Protein AF-A0A938VFS0-F1 (afdb_monomer_lite)

Structure (mmCIF, N/CA/C/O backbone):
data_AF-A0A938VFS0-F1
#
_entry.id   AF-A0A938VFS0-F1
#
loop_
_atom_site.group_PDB
_atom_site.id
_atom_site.type_symbol
_atom_site.label_atom_id
_atom_site.label_alt_id
_atom_site.label_comp_id
_atom_site.label_asym_id
_atom_site.label_entity_id
_atom_site.label_seq_id
_atom_site.pdbx_PDB_ins_code
_atom_site.Cartn_x
_atom_site.Cartn_y
_atom_site.Cartn_z
_atom_site.occupancy
_atom_site.B_iso_or_equiv
_atom_site.auth_seq_id
_atom_site.auth_comp_id
_atom_site.au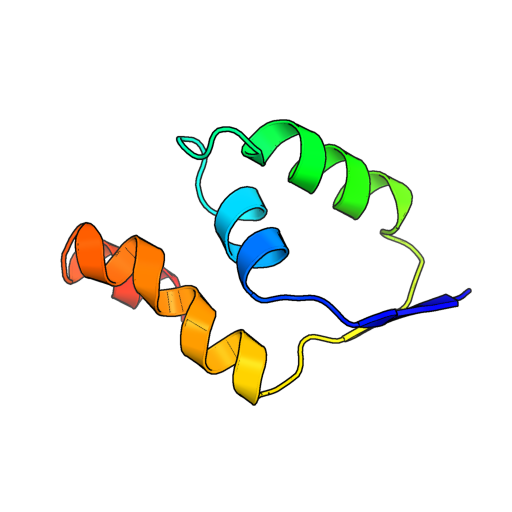th_asym_id
_atom_site.auth_atom_id
_atom_site.pdbx_PDB_model_num
ATOM 1 N N . MET A 1 1 ? -10.274 -1.905 18.204 1.00 78.00 1 MET A N 1
ATOM 2 C CA . MET A 1 1 ? -10.262 -2.503 16.862 1.00 78.00 1 MET A CA 1
ATOM 3 C C . MET A 1 1 ? -11.072 -1.586 15.979 1.00 78.00 1 MET A C 1
ATOM 5 O O . MET A 1 1 ? -12.244 -1.375 16.277 1.00 78.00 1 MET A O 1
ATOM 9 N N . ALA A 1 2 ? -10.416 -0.945 15.023 1.00 92.94 2 ALA A N 1
ATOM 10 C CA . ALA A 1 2 ? -11.045 -0.050 14.062 1.00 92.94 2 ALA A CA 1
ATOM 11 C C . ALA A 1 2 ? -11.163 -0.738 12.695 1.00 92.94 2 ALA A C 1
ATOM 13 O O . ALA A 1 2 ? -10.403 -1.658 12.396 1.00 92.94 2 ALA A O 1
ATOM 14 N N . LEU A 1 3 ? -12.108 -0.272 11.879 1.00 97.12 3 LEU A N 1
ATOM 15 C CA . LEU A 1 3 ? -12.163 -0.576 10.453 1.00 97.12 3 LEU A CA 1
ATOM 16 C C . LEU A 1 3 ? -11.414 0.527 9.703 1.00 97.12 3 LEU A C 1
ATOM 18 O O . LEU A 1 3 ? -11.753 1.704 9.841 1.00 97.12 3 LEU A O 1
ATOM 22 N N . ILE A 1 4 ? -10.420 0.151 8.905 1.00 97.62 4 ILE A N 1
ATOM 23 C CA . ILE A 1 4 ? -9.626 1.066 8.086 1.00 97.62 4 ILE A CA 1
ATOM 24 C C . ILE A 1 4 ? -9.857 0.709 6.626 1.00 97.62 4 ILE A C 1
ATOM 26 O O . ILE A 1 4 ? -9.547 -0.393 6.176 1.00 97.62 4 ILE A O 1
ATOM 30 N N 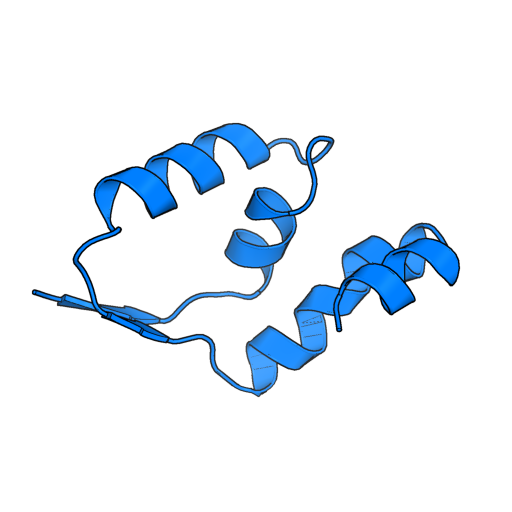. VAL A 1 5 ? -10.400 1.667 5.882 1.00 97.12 5 VAL A N 1
ATOM 31 C CA . VAL A 1 5 ? -10.598 1.542 4.440 1.00 97.12 5 VAL A CA 1
ATOM 32 C C . VAL A 1 5 ? -9.353 2.070 3.739 1.00 97.12 5 VAL A C 1
ATOM 34 O O . VAL A 1 5 ? -8.977 3.227 3.920 1.00 97.12 5 VAL A O 1
ATOM 37 N N . LEU A 1 6 ? -8.701 1.209 2.968 1.00 96.44 6 LEU A N 1
ATOM 38 C CA . LEU A 1 6 ? -7.464 1.511 2.262 1.00 96.44 6 LEU A CA 1
ATOM 39 C C . LEU A 1 6 ? -7.748 2.184 0.918 1.00 96.44 6 LEU A C 1
ATOM 41 O O . LEU A 1 6 ? -8.607 1.740 0.157 1.00 96.44 6 LEU A O 1
ATOM 45 N N . ASP A 1 7 ? -6.957 3.207 0.608 1.00 95.44 7 ASP A N 1
ATOM 46 C CA . ASP A 1 7 ? -6.806 3.719 -0.751 1.00 95.44 7 ASP A CA 1
ATOM 47 C C . ASP A 1 7 ? -5.771 2.881 -1.527 1.00 95.44 7 ASP A C 1
ATOM 49 O O . ASP A 1 7 ? -4.891 2.239 -0.939 1.00 95.44 7 ASP A O 1
ATOM 53 N N . ALA A 1 8 ? -5.852 2.896 -2.858 1.00 93.50 8 ALA A N 1
ATOM 54 C CA . ALA A 1 8 ? -4.905 2.201 -3.721 1.00 93.50 8 ALA A CA 1
ATOM 55 C C . ALA A 1 8 ? -3.469 2.706 -3.525 1.00 93.50 8 ALA A C 1
ATOM 57 O O . ALA A 1 8 ? -2.527 1.910 -3.536 1.00 93.50 8 ALA A O 1
ATOM 58 N N . ASN A 1 9 ? -3.293 4.014 -3.305 1.00 92.88 9 ASN A N 1
ATOM 59 C CA . ASN A 1 9 ? -1.982 4.641 -3.157 1.00 92.88 9 ASN A CA 1
ATOM 60 C C . ASN A 1 9 ? -1.190 4.086 -1.961 1.00 92.88 9 ASN A C 1
ATOM 62 O O . ASN A 1 9 ? 0.016 3.875 -2.075 1.00 92.88 9 ASN A O 1
ATOM 66 N N . ALA A 1 10 ? -1.862 3.757 -0.856 1.00 94.56 10 ALA A N 1
ATOM 67 C CA . ALA A 1 10 ? -1.241 3.224 0.347 1.00 94.56 10 ALA A CA 1
ATOM 68 C C . ALA A 1 10 ? -0.715 1.807 0.095 1.00 94.56 10 ALA A C 1
ATOM 70 O O . ALA A 1 10 ? 0.386 1.460 0.521 1.00 94.56 10 ALA A O 1
ATOM 71 N N . VAL A 1 11 ? -1.474 1.006 -0.659 1.00 93.81 11 VAL A N 1
ATOM 72 C CA . VAL A 1 11 ? -1.068 -0.341 -1.079 1.00 93.81 11 VAL A CA 1
ATOM 73 C C . VAL A 1 11 ? 0.077 -0.278 -2.090 1.00 93.81 11 VAL A C 1
ATOM 75 O O . VAL A 1 11 ? 1.030 -1.050 -1.982 1.00 93.81 11 VAL A O 1
ATOM 78 N N . ILE A 1 12 ? 0.017 0.646 -3.053 1.00 91.69 12 ILE A N 1
ATOM 79 C CA . ILE A 1 12 ? 1.078 0.849 -4.049 1.00 91.69 12 ILE A CA 1
ATOM 80 C C . ILE A 1 12 ? 2.382 1.249 -3.354 1.00 91.69 12 ILE A C 1
ATOM 82 O O . ILE A 1 12 ? 3.388 0.568 -3.546 1.00 91.69 12 ILE A O 1
ATOM 86 N N . ALA A 1 13 ? 2.354 2.267 -2.489 1.00 92.75 13 ALA A N 1
ATOM 87 C CA . ALA 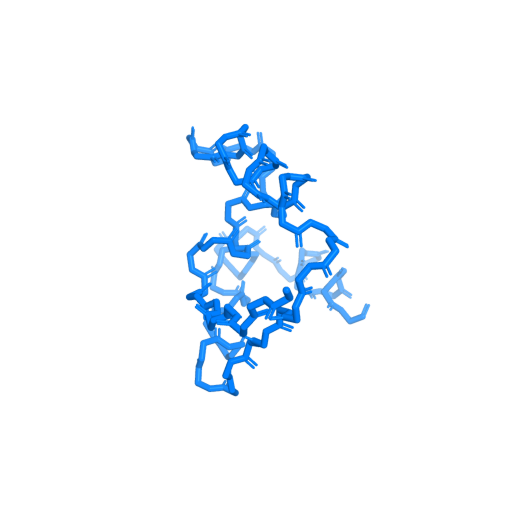A 1 13 ? 3.522 2.707 -1.734 1.00 92.75 13 ALA A CA 1
ATOM 88 C C . ALA A 1 13 ? 4.072 1.589 -0.835 1.00 92.75 13 ALA A C 1
ATOM 90 O O . ALA A 1 13 ? 5.279 1.365 -0.785 1.00 92.75 13 ALA A O 1
ATOM 91 N N . PHE A 1 14 ? 3.202 0.815 -0.177 1.00 93.50 14 PHE A N 1
ATOM 92 C CA . PHE A 1 14 ? 3.627 -0.333 0.626 1.00 93.50 14 PHE A CA 1
ATOM 93 C C . PHE A 1 14 ? 4.358 -1.404 -0.202 1.00 93.50 14 PHE A C 1
ATOM 95 O O . PHE A 1 14 ? 5.333 -1.987 0.272 1.00 93.50 14 PHE A O 1
ATOM 102 N N . ARG A 1 15 ? 3.918 -1.673 -1.439 1.00 89.50 15 ARG A N 1
ATOM 103 C CA . ARG A 1 15 ? 4.505 -2.714 -2.304 1.00 89.50 15 ARG A CA 1
ATOM 104 C C . ARG A 1 15 ? 5.714 -2.250 -3.113 1.00 89.50 15 ARG A C 1
ATOM 106 O O . ARG A 1 15 ? 6.505 -3.091 -3.539 1.00 89.50 15 ARG A O 1
ATOM 113 N N . ASP A 1 16 ? 5.843 -0.956 -3.364 1.00 87.50 16 ASP A N 1
ATOM 114 C CA . ASP A 1 16 ? 6.900 -0.388 -4.192 1.00 87.50 16 ASP A CA 1
ATOM 115 C C . ASP A 1 16 ? 8.014 0.211 -3.331 1.00 87.50 16 ASP A C 1
ATOM 117 O O . ASP A 1 16 ? 7.888 1.309 -2.802 1.00 87.50 16 ASP A O 1
ATOM 121 N N . SER A 1 17 ? 9.144 -0.493 -3.228 1.00 90.69 17 SER A N 1
ATOM 122 C CA . SER A 1 17 ? 10.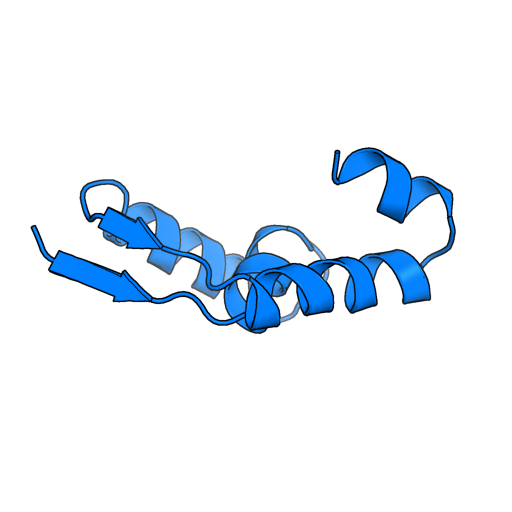298 -0.032 -2.444 1.00 90.69 17 SER A CA 1
ATOM 123 C C . SER A 1 17 ? 10.970 1.229 -2.995 1.00 90.69 17 SER A C 1
ATOM 125 O O . SER A 1 17 ? 11.839 1.785 -2.329 1.00 90.69 17 SER A O 1
ATOM 127 N N . SER A 1 18 ? 10.630 1.641 -4.220 1.00 88.94 18 SER A N 1
ATOM 128 C CA . SER A 1 18 ? 11.108 2.887 -4.828 1.00 88.94 18 SER A CA 1
ATOM 129 C C . SER A 1 18 ? 10.138 4.059 -4.657 1.00 88.94 18 SER A C 1
ATOM 131 O O . SER A 1 18 ? 10.489 5.183 -5.014 1.00 88.94 18 SER A O 1
ATOM 133 N N . ASP A 1 19 ? 8.941 3.825 -4.107 1.00 89.69 19 ASP A N 1
ATOM 134 C CA . ASP A 1 19 ? 7.979 4.888 -3.827 1.00 89.69 19 ASP A CA 1
ATOM 135 C C . ASP A 1 19 ? 8.472 5.776 -2.678 1.00 89.69 19 ASP A C 1
ATOM 137 O O . ASP A 1 19 ? 8.950 5.294 -1.647 1.00 89.69 19 ASP A O 1
ATOM 141 N N . LEU A 1 20 ? 8.318 7.091 -2.840 1.00 95.56 20 LEU A N 1
ATOM 142 C CA . LEU A 1 20 ? 8.700 8.081 -1.833 1.00 95.56 20 LEU A CA 1
ATOM 143 C C . LEU A 1 20 ? 8.013 7.831 -0.478 1.00 95.56 20 LEU A C 1
ATOM 145 O O . LEU A 1 20 ? 8.593 8.113 0.569 1.00 95.56 20 LEU A O 1
ATOM 149 N N . HIS A 1 21 ? 6.797 7.282 -0.488 1.00 95.50 21 HIS A N 1
ATOM 150 C CA . HIS A 1 21 ? 5.997 7.015 0.705 1.00 95.50 21 HIS A CA 1
ATOM 151 C C . HIS A 1 21 ? 6.165 5.591 1.241 1.00 95.50 21 HIS A C 1
ATOM 153 O O . HIS A 1 21 ? 5.476 5.228 2.196 1.00 95.50 21 HIS A O 1
ATOM 159 N N . HIS A 1 22 ? 7.069 4.780 0.677 1.00 94.44 22 HIS A N 1
ATOM 160 C CA . HIS A 1 22 ? 7.214 3.370 1.046 1.00 94.44 22 HIS A CA 1
ATOM 161 C C . HIS A 1 22 ? 7.381 3.164 2.553 1.00 94.44 22 HIS A C 1
ATOM 163 O O . HIS A 1 22 ? 6.683 2.354 3.165 1.00 94.44 22 HIS A O 1
ATOM 169 N N . GLN A 1 23 ? 8.269 3.941 3.175 1.00 97.94 23 GLN A N 1
ATOM 170 C CA . GLN A 1 23 ? 8.550 3.807 4.599 1.00 97.94 23 GLN A CA 1
ATOM 171 C C . GLN A 1 23 ? 7.357 4.222 5.471 1.00 97.94 23 GLN A C 1
ATOM 173 O O . GLN A 1 23 ? 6.995 3.498 6.396 1.00 97.94 23 GLN A O 1
ATOM 178 N N . ALA A 1 24 ? 6.695 5.328 5.127 1.00 97.75 24 ALA A N 1
ATOM 179 C CA . ALA A 1 24 ? 5.502 5.784 5.834 1.00 97.75 24 ALA A CA 1
ATOM 180 C C . ALA A 1 24 ? 4.356 4.762 5.727 1.00 97.75 24 ALA A C 1
ATOM 182 O O . ALA A 1 24 ? 3.684 4.472 6.716 1.00 97.75 24 ALA A O 1
ATOM 183 N N . ALA A 1 25 ? 4.172 4.155 4.550 1.00 96.44 25 ALA A N 1
ATOM 184 C CA . ALA A 1 25 ? 3.185 3.099 4.354 1.00 96.44 25 ALA A CA 1
ATOM 185 C C . ALA A 1 25 ? 3.514 1.865 5.211 1.00 96.44 25 ALA A C 1
ATOM 187 O 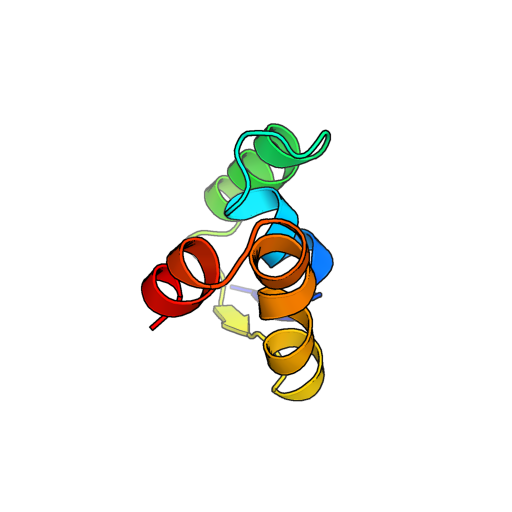O . ALA A 1 25 ? 2.642 1.336 5.895 1.00 96.44 25 ALA A O 1
ATOM 188 N N . ARG A 1 26 ? 4.778 1.428 5.255 1.00 97.44 26 ARG A N 1
ATOM 189 C CA . ARG A 1 26 ? 5.194 0.306 6.114 1.00 97.44 26 ARG A CA 1
ATOM 190 C C . ARG A 1 26 ? 4.932 0.563 7.594 1.00 97.44 26 ARG A C 1
ATOM 192 O O . ARG A 1 26 ? 4.459 -0.336 8.288 1.00 97.44 26 ARG A O 1
ATOM 199 N N . GLU A 1 27 ? 5.229 1.765 8.069 1.00 98.00 27 GLU A N 1
ATOM 200 C CA . GLU A 1 27 ? 4.975 2.159 9.454 1.00 98.00 27 GLU A CA 1
ATOM 201 C C . GLU A 1 27 ? 3.475 2.158 9.763 1.00 98.00 27 GLU A C 1
ATOM 203 O O . GLU A 1 27 ? 3.064 1.545 10.748 1.00 98.00 27 GLU A O 1
ATOM 208 N N . ALA A 1 28 ? 2.645 2.730 8.887 1.00 96.19 28 ALA A N 1
ATOM 209 C CA . ALA A 1 28 ? 1.193 2.736 9.053 1.00 96.19 28 ALA A CA 1
ATOM 210 C C . ALA A 1 28 ? 0.608 1.314 9.123 1.00 96.19 28 ALA A C 1
ATOM 212 O O . ALA A 1 28 ? -0.149 0.998 10.042 1.00 96.19 28 ALA A O 1
ATOM 213 N N . PHE A 1 29 ? 1.010 0.423 8.211 1.00 96.00 29 PHE A N 1
ATOM 214 C CA . PHE A 1 29 ? 0.565 -0.976 8.223 1.00 96.00 29 PHE A CA 1
ATOM 215 C C . PHE A 1 29 ? 1.058 -1.726 9.468 1.00 96.00 29 PHE A C 1
ATOM 217 O O . PHE A 1 29 ? 0.339 -2.568 10.002 1.00 96.00 29 PHE A O 1
ATOM 224 N N . SER A 1 30 ? 2.256 -1.411 9.972 1.00 96.75 30 SER A N 1
ATOM 225 C CA . SER A 1 30 ? 2.766 -1.999 11.215 1.00 96.75 30 SER A CA 1
ATOM 226 C C . SER A 1 30 ? 1.984 -1.528 12.443 1.00 96.75 30 SER A C 1
ATOM 228 O O . SER A 1 30 ? 1.701 -2.336 13.326 1.00 96.75 30 SER A O 1
ATOM 230 N N . VAL A 1 31 ? 1.644 -0.237 12.518 1.00 97.38 31 VAL A N 1
ATOM 231 C CA . VAL A 1 31 ? 0.862 0.346 13.623 1.00 97.38 31 VAL A CA 1
ATOM 232 C C . VAL A 1 31 ? -0.549 -0.240 13.652 1.00 97.38 31 VAL A C 1
ATOM 234 O O . VAL A 1 31 ? -1.048 -0.591 14.721 1.00 97.38 31 VAL A O 1
ATOM 237 N N . HIS A 1 32 ? -1.156 -0.418 12.479 1.00 95.94 32 HIS A N 1
ATOM 238 C CA . HIS A 1 32 ? -2.527 -0.899 12.320 1.00 95.94 32 HIS A CA 1
ATOM 239 C C . HIS A 1 32 ? -2.641 -2.400 12.037 1.00 95.94 32 HIS A C 1
ATOM 241 O O . HIS A 1 32 ? -3.713 -2.884 11.690 1.00 95.94 32 HIS A O 1
ATOM 247 N N . GLY A 1 33 ? -1.574 -3.181 12.239 1.00 92.12 33 GLY A N 1
ATOM 248 C CA . GLY A 1 33 ? -1.568 -4.621 11.946 1.00 92.12 33 GLY A CA 1
ATOM 249 C C . GLY A 1 33 ? -2.541 -5.466 12.784 1.00 92.12 33 GLY A C 1
ATOM 250 O O . GLY A 1 33 ? -2.653 -6.668 12.563 1.00 92.12 33 GLY A O 1
ATOM 251 N N . ARG A 1 34 ? -3.220 -4.858 13.766 1.00 95.62 34 ARG A N 1
ATOM 252 C CA . ARG A 1 34 ? -4.273 -5.479 14.588 1.00 95.62 34 ARG A CA 1
ATOM 253 C C . ARG A 1 34 ? -5.679 -4.938 14.299 1.00 95.62 34 ARG A C 1
ATOM 255 O O . ARG A 1 34 ? -6.626 -5.397 14.930 1.00 95.62 34 ARG A O 1
ATOM 262 N N . ASP A 1 35 ? -5.807 -3.955 13.414 1.00 97.00 35 ASP A N 1
ATOM 263 C CA . ASP A 1 35 ? -7.090 -3.414 12.969 1.00 97.00 35 ASP A CA 1
ATOM 264 C C . ASP A 1 35 ? -7.602 -4.179 11.738 1.00 97.00 35 ASP A C 1
ATOM 266 O O . ASP A 1 35 ? -6.866 -4.930 11.094 1.00 97.00 35 ASP A O 1
ATOM 270 N N . GLU A 1 36 ? -8.882 -4.006 11.413 1.00 97.00 36 GLU A N 1
ATOM 271 C CA . GLU A 1 36 ? -9.471 -4.593 10.212 1.00 97.00 36 GLU A CA 1
ATOM 272 C C . GLU A 1 36 ? -9.166 -3.695 9.010 1.00 97.00 36 GLU A C 1
ATOM 274 O O . GLU A 1 36 ? -9.670 -2.575 8.914 1.00 97.00 36 GLU A O 1
ATOM 279 N N . LEU A 1 37 ? -8.324 -4.180 8.097 1.00 96.88 37 LEU A N 1
ATOM 280 C CA . LEU A 1 37 ? -7.952 -3.466 6.878 1.00 96.88 37 LEU A CA 1
ATOM 281 C C . LEU A 1 37 ? -8.801 -3.966 5.706 1.00 96.88 37 LEU A C 1
ATOM 283 O O . LEU A 1 37 ? -8.707 -5.132 5.322 1.00 96.88 37 LEU A O 1
ATOM 287 N N . VAL A 1 38 ? -9.595 -3.080 5.108 1.00 97.00 38 VAL A N 1
ATOM 288 C CA . VAL A 1 38 ? -10.425 -3.389 3.935 1.00 97.00 38 VAL A CA 1
ATOM 289 C C . VAL A 1 38 ? -9.954 -2.573 2.744 1.00 97.00 38 VAL A C 1
ATOM 291 O O . VAL A 1 38 ? -9.862 -1.352 2.813 1.00 97.00 38 VAL A O 1
ATOM 294 N N . LEU A 1 39 ? -9.702 -3.243 1.622 1.00 95.81 39 LEU A N 1
ATOM 295 C CA . LEU A 1 39 ? -9.410 -2.609 0.341 1.00 95.81 39 LEU A CA 1
ATOM 296 C C . LEU A 1 39 ? -10.648 -2.712 -0.566 1.00 95.81 39 LEU A C 1
ATOM 298 O O . LEU A 1 39 ? -11.000 -3.821 -0.974 1.00 95.81 39 LEU A O 1
ATOM 302 N N . PRO A 1 40 ? -11.327 -1.597 -0.891 1.00 97.12 40 PRO A N 1
ATOM 303 C CA . PRO A 1 40 ? -12.446 -1.605 -1.827 1.00 97.12 40 PRO A CA 1
ATOM 304 C C . PRO A 1 40 ? -12.038 -2.134 -3.206 1.00 97.12 40 PRO A C 1
ATOM 306 O O . PRO A 1 40 ? -10.927 -1.886 -3.668 1.00 97.12 40 PRO A O 1
ATOM 309 N N . VAL A 1 41 ? -12.962 -2.795 -3.910 1.00 94.56 41 VAL A N 1
ATOM 310 C CA . VAL A 1 41 ? -12.707 -3.349 -5.257 1.00 94.56 41 VAL A CA 1
ATOM 311 C C . VAL A 1 41 ? -12.268 -2.268 -6.252 1.00 94.56 41 VAL A C 1
ATOM 313 O O . VAL A 1 41 ? -11.390 -2.518 -7.074 1.00 94.56 41 VAL A O 1
ATOM 316 N N . SER A 1 42 ? -12.833 -1.059 -6.155 1.00 93.94 42 SER A N 1
ATOM 317 C CA . SER A 1 42 ? -12.433 0.081 -6.989 1.00 93.94 42 SER A CA 1
ATOM 318 C C . SER A 1 42 ? -10.968 0.461 -6.770 1.00 93.94 42 SER A C 1
ATOM 320 O O . SER A 1 42 ? -10.223 0.576 -7.734 1.00 93.94 42 SER A O 1
ATOM 322 N N . ALA A 1 43 ? -10.534 0.552 -5.511 1.00 93.25 43 ALA A N 1
ATOM 323 C CA . ALA A 1 43 ? -9.146 0.837 -5.161 1.00 93.25 43 ALA A CA 1
ATOM 324 C C . ALA A 1 43 ? -8.211 -0.331 -5.525 1.00 93.25 43 ALA A C 1
ATOM 326 O O . ALA A 1 43 ? -7.102 -0.119 -6.009 1.00 93.25 43 ALA A O 1
ATOM 327 N N . TYR A 1 44 ? -8.652 -1.584 -5.366 1.00 90.62 44 TYR A N 1
ATOM 328 C CA . TYR A 1 44 ? -7.870 -2.754 -5.776 1.00 90.62 44 TYR A CA 1
ATOM 329 C C . TYR A 1 44 ? -7.532 -2.726 -7.271 1.00 90.62 44 TYR A C 1
ATOM 331 O O . TYR A 1 44 ? -6.384 -2.988 -7.636 1.00 90.62 44 TYR A O 1
ATOM 339 N N . ALA A 1 45 ? -8.494 -2.350 -8.121 1.00 90.12 45 ALA A N 1
ATOM 340 C CA . ALA A 1 45 ? -8.308 -2.249 -9.569 1.00 90.12 45 ALA A CA 1
ATOM 341 C C . ALA A 1 45 ? -7.235 -1.224 -9.988 1.00 90.12 45 ALA A C 1
ATOM 343 O O . ALA A 1 45 ? -6.690 -1.326 -11.085 1.00 90.12 45 ALA A O 1
ATOM 344 N N . GLU A 1 46 ? -6.898 -0.267 -9.120 1.00 88.06 46 GLU A N 1
ATOM 345 C CA . GLU A 1 46 ? -5.865 0.745 -9.359 1.00 88.06 46 GLU A CA 1
ATOM 346 C C . GLU A 1 46 ? -4.465 0.287 -8.922 1.00 88.06 46 GLU A C 1
ATOM 348 O O . GLU A 1 46 ? -3.456 0.787 -9.422 1.00 88.06 46 GLU A O 1
ATOM 353 N N . THR A 1 47 ? -4.366 -0.708 -8.034 1.00 86.62 47 THR A N 1
ATOM 354 C CA . THR A 1 47 ? -3.069 -1.199 -7.536 1.00 86.62 47 THR A CA 1
ATOM 355 C C . THR A 1 47 ? -2.110 -1.713 -8.628 1.00 86.62 47 THR A C 1
ATOM 357 O O . THR A 1 47 ? -0.901 -1.500 -8.479 1.00 86.62 47 THR A O 1
ATOM 360 N N . PRO A 1 48 ? -2.565 -2.298 -9.762 1.00 80.06 48 PRO A N 1
ATOM 361 C CA . PRO A 1 48 ? -1.682 -2.692 -10.859 1.00 80.06 48 PRO A CA 1
ATOM 362 C C . PRO A 1 48 ? -1.055 -1.525 -11.631 1.00 80.06 48 PRO A C 1
ATOM 364 O O . PRO A 1 48 ? -0.089 -1.750 -12.357 1.00 80.06 48 PRO A O 1
ATOM 367 N N . VAL A 1 49 ? -1.539 -0.284 -11.488 1.00 69.56 49 VAL A N 1
ATOM 368 C CA . VAL A 1 49 ? -1.093 0.863 -12.306 1.00 69.56 49 VAL A CA 1
ATOM 369 C C . VAL A 1 49 ? 0.412 1.133 -12.167 1.00 69.56 49 VAL A C 1
ATOM 371 O O . VAL A 1 49 ? 1.083 1.424 -13.160 1.00 69.56 49 VAL A O 1
ATOM 374 N N . GLY A 1 50 ? 0.972 0.996 -10.961 1.00 66.56 50 GLY A N 1
ATOM 375 C CA . GLY A 1 50 ? 2.415 1.141 -10.729 1.00 66.56 50 GLY A CA 1
ATOM 376 C C . GLY A 1 50 ? 3.236 0.060 -11.455 1.00 66.56 50 GLY A C 1
ATOM 377 O O . GLY A 1 50 ? 4.075 0.386 -12.296 1.00 66.56 50 GLY A O 1
ATOM 378 N N . PRO A 1 51 ? 2.983 -1.234 -11.194 1.00 62.84 51 PRO A N 1
ATOM 379 C CA . PRO A 1 51 ? 3.622 -2.347 -11.899 1.00 62.84 51 PRO A CA 1
ATOM 380 C C . PRO A 1 51 ? 3.425 -2.343 -13.420 1.00 62.84 51 PRO A C 1
ATOM 382 O O . PRO A 1 51 ? 4.381 -2.607 -14.145 1.00 62.84 51 PRO A O 1
ATOM 385 N N . MET A 1 52 ? 2.247 -1.959 -13.925 1.00 60.16 52 MET A N 1
ATOM 386 C CA . MET A 1 52 ? 1.986 -1.831 -15.366 1.00 60.16 52 MET A CA 1
ATOM 387 C C . MET A 1 52 ? 2.901 -0.794 -16.031 1.00 60.16 52 MET A C 1
ATOM 389 O O . MET A 1 52 ? 3.366 -1.026 -17.146 1.00 60.16 52 MET A O 1
ATOM 393 N N . ARG A 1 53 ? 3.252 0.304 -15.342 1.00 61.09 53 ARG A N 1
ATOM 394 C CA . ARG A 1 53 ? 4.251 1.275 -15.836 1.00 61.09 53 ARG A CA 1
ATOM 395 C C . ARG A 1 53 ? 5.668 0.695 -15.937 1.00 61.09 53 ARG A C 1
ATOM 397 O O . ARG A 1 53 ? 6.476 1.229 -16.690 1.00 61.09 53 ARG A O 1
ATOM 404 N N . ARG A 1 54 ? 5.978 -0.380 -15.202 1.00 64.50 54 ARG A N 1
ATOM 405 C CA . ARG A 1 54 ? 7.287 -1.064 -15.190 1.00 64.50 54 ARG A CA 1
ATOM 406 C C . ARG A 1 54 ? 7.342 -2.321 -16.070 1.00 64.50 54 ARG A C 1
ATOM 408 O O . ARG A 1 54 ? 8.395 -2.949 -16.158 1.00 64.50 54 ARG A O 1
ATOM 415 N N . GLY A 1 55 ? 6.242 -2.661 -16.746 1.00 59.03 55 GLY A N 1
ATOM 416 C CA . GLY A 1 55 ? 6.140 -3.785 -17.677 1.00 59.03 55 GLY A CA 1
ATOM 417 C C . GLY A 1 55 ? 5.551 -5.069 -17.074 1.00 59.03 55 GLY A C 1
ATOM 418 O O . GLY A 1 55 ? 5.477 -5.253 -15.859 1.00 59.03 55 GLY A O 1
ATOM 419 N N . GLN A 1 56 ? 5.146 -5.981 -17.964 1.00 57.34 56 GLN A N 1
ATOM 420 C CA . GLN A 1 56 ? 4.400 -7.217 -17.669 1.00 57.34 56 GLN A CA 1
ATOM 421 C C . GLN A 1 56 ? 4.931 -8.066 -16.487 1.00 57.34 56 GLN A C 1
ATOM 423 O O . GLN A 1 56 ? 4.123 -8.467 -15.650 1.00 57.34 56 GLN A O 1
ATOM 428 N N . PRO A 1 57 ? 6.255 -8.279 -16.310 1.00 57.09 57 PRO A N 1
ATOM 429 C CA . PRO A 1 57 ? 6.785 -9.146 -15.246 1.00 57.09 57 PRO A CA 1
ATOM 430 C C . PRO A 1 57 ? 6.550 -8.642 -13.811 1.00 57.09 57 PRO A C 1
ATOM 432 O O . PRO A 1 57 ? 6.813 -9.363 -12.842 1.00 57.09 57 PRO A O 1
ATOM 435 N N . ALA A 1 58 ? 6.154 -7.377 -13.652 1.00 59.09 58 ALA A N 1
ATOM 436 C CA . ALA A 1 58 ? 5.811 -6.793 -12.360 1.00 59.09 58 ALA A CA 1
ATOM 437 C C . ALA A 1 58 ? 4.329 -7.012 -12.003 1.00 59.09 58 ALA A C 1
ATOM 439 O O . ALA A 1 58 ? 3.998 -7.069 -10.821 1.00 59.09 58 ALA A O 1
ATOM 440 N N . VAL A 1 59 ? 3.461 -7.168 -13.009 1.00 57.97 59 VAL A N 1
ATOM 441 C CA . VAL A 1 59 ? 2.018 -7.407 -12.840 1.00 57.97 59 VAL A CA 1
ATOM 442 C C . VAL A 1 59 ? 1.759 -8.848 -12.397 1.00 57.97 59 VAL A C 1
ATOM 444 O O . VAL A 1 59 ? 0.988 -9.073 -11.469 1.00 57.97 59 VAL A O 1
ATOM 447 N N . ASP A 1 60 ? 2.478 -9.818 -12.967 1.00 60.47 60 ASP A N 1
ATOM 448 C CA . ASP A 1 60 ? 2.299 -11.246 -12.655 1.00 60.47 60 ASP A CA 1
ATOM 449 C C . ASP A 1 60 ? 2.646 -11.596 -11.194 1.00 60.47 60 ASP A C 1
ATOM 451 O O . ASP A 1 60 ? 2.118 -12.549 -10.634 1.00 60.47 60 ASP A O 1
ATOM 455 N N . ARG A 1 61 ? 3.489 -10.789 -10.534 1.00 58.53 61 ARG A N 1
A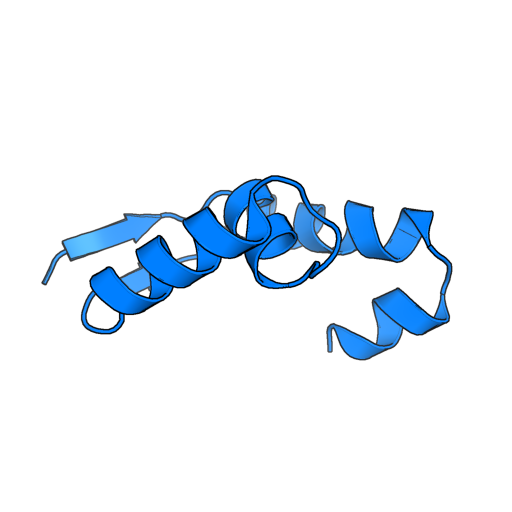TOM 456 C CA . ARG A 1 61 ? 3.840 -10.933 -9.105 1.00 58.53 61 ARG A CA 1
ATOM 457 C C . ARG A 1 61 ? 2.801 -10.335 -8.148 1.00 58.53 61 ARG A C 1
ATOM 459 O O . ARG A 1 61 ? 3.039 -10.266 -6.939 1.00 58.53 61 ARG A O 1
ATOM 466 N N . MET A 1 62 ? 1.689 -9.820 -8.671 1.00 57.38 62 MET A N 1
ATOM 467 C CA . MET A 1 62 ? 0.586 -9.309 -7.857 1.00 57.38 62 MET A CA 1
ATOM 468 C C . MET A 1 62 ? -0.499 -10.344 -7.558 1.00 57.38 62 MET A C 1
ATOM 470 O O . MET A 1 62 ? -1.309 -10.052 -6.678 1.00 57.38 62 MET A O 1
ATOM 474 N N . GLN A 1 63 ? -0.499 -11.483 -8.263 1.00 54.97 63 GLN A N 1
ATOM 475 C CA . GLN A 1 63 ? -1.400 -12.618 -8.031 1.00 54.97 63 GLN A CA 1
ATOM 476 C C . GLN A 1 63 ? -0.967 -13.457 -6.828 1.00 54.97 63 GLN A C 1
ATOM 478 O O . GLN A 1 63 ? 0.260 -13.599 -6.618 1.00 54.97 63 GLN A O 1
#

pLDDT: mean 85.74, std 14.75, range [54.97, 98.0]

Radius of gyration: 12.16 Å; chains: 1; bounding box: 24×21×34 Å

Sequence (63 aa):
MALIVLDANAVIAFRDSSDLHHQAAREAFSVHGRDELVLPVSAYAETPVGPMRRGQPAVDRMQ

Foldseek 3Di:
DEEAEDALVLVLLCVDPPDPCNVVSVVVCVVCVVPHYDYDPVRVVCNCVNVVVVPDVSNVVVD

Secondary structure (DSSP, 8-state):
--EEEPPHHHHHHHH-TTSTTHHHHHHHHHHTTTSEEE--HHHHHHTTHHHHHT-HHHHGGG-